Protein AF-A0A7K4BK48-F1 (afdb_monomer_lite)

Sequence (67 aa):
MARLDITRLPGIVQELGPDMARVFSRIYSWYVEPGRLVFPETMKEWVREKYGDIETQQIVRVTNNLT

pLDDT: mean 90.45, std 8.53, range [51.03, 96.56]

Radius of gyration: 16.78 Å; chains: 1; bounding box: 34×27×45 Å

Secondary structure (DSSP, 8-state):
-----GGGHHHHHHHS-HHHHHHHHHHEEEEEEEEE----HHHHHHHHHHH-S-SEEEEEEEEETT-

Structure (mmCIF, N/CA/C/O backbone):
data_AF-A0A7K4BK48-F1
#
_entry.id   AF-A0A7K4BK48-F1
#
loop_
_atom_site.group_PDB
_atom_site.id
_atom_site.type_symbol
_atom_site.label_atom_id
_atom_site.label_alt_id
_atom_site.label_comp_id
_atom_site.label_asym_id
_atom_site.label_entity_id
_atom_site.label_seq_id
_atom_site.pdbx_PDB_ins_code
_atom_site.Cartn_x
_atom_site.Cartn_y
_atom_site.Cartn_z
_atom_site.occupancy
_atom_site.B_iso_or_equiv
_atom_site.auth_seq_id
_atom_site.auth_comp_id
_atom_site.auth_asym_id
_atom_site.auth_atom_id
_atom_site.pdbx_PDB_model_num
ATOM 1 N N . MET A 1 1 ? -8.359 21.468 3.167 1.00 51.03 1 MET A N 1
ATOM 2 C CA . MET A 1 1 ? -8.952 20.122 2.993 1.00 51.03 1 MET A CA 1
ATOM 3 C C . MET A 1 1 ? -7.811 19.126 2.908 1.00 51.03 1 MET A C 1
ATOM 5 O O . MET A 1 1 ? -6.895 19.367 2.132 1.00 51.03 1 MET A O 1
ATOM 9 N N . ALA A 1 2 ? -7.801 18.075 3.728 1.00 56.97 2 ALA A N 1
ATOM 10 C CA . ALA A 1 2 ? -6.775 17.042 3.614 1.00 56.97 2 ALA A CA 1
ATOM 11 C C . ALA A 1 2 ? -6.910 16.352 2.246 1.00 56.97 2 ALA A C 1
ATOM 13 O O . ALA A 1 2 ? -8.013 15.968 1.861 1.00 56.97 2 ALA A O 1
ATOM 14 N N . ARG A 1 3 ? -5.809 16.220 1.498 1.00 63.16 3 ARG A N 1
ATOM 15 C CA . ARG A 1 3 ? -5.766 15.382 0.294 1.00 63.16 3 ARG A CA 1
ATOM 16 C C . ARG A 1 3 ? -6.005 13.941 0.748 1.00 63.16 3 ARG A C 1
ATOM 18 O O . ARG A 1 3 ? -5.140 13.364 1.406 1.00 63.16 3 ARG A O 1
ATOM 25 N N . LEU A 1 4 ? -7.201 13.421 0.478 1.00 66.56 4 LEU A N 1
ATOM 26 C CA . LEU A 1 4 ? -7.598 12.056 0.814 1.00 66.56 4 LEU A CA 1
ATOM 27 C C . LEU A 1 4 ? -6.893 11.106 -0.156 1.00 66.56 4 LEU A C 1
ATOM 29 O O . LEU A 1 4 ? -7.395 10.813 -1.236 1.00 66.56 4 LEU A O 1
ATOM 33 N N . ASP A 1 5 ? -5.681 10.709 0.215 1.00 84.31 5 ASP A N 1
ATOM 34 C CA . ASP A 1 5 ? -4.850 9.779 -0.536 1.00 84.31 5 ASP A CA 1
ATOM 35 C C . ASP A 1 5 ? -4.781 8.456 0.226 1.00 84.31 5 ASP A C 1
ATOM 37 O O . ASP A 1 5 ? -4.314 8.413 1.368 1.00 84.31 5 ASP A O 1
ATOM 41 N N . ILE A 1 6 ? -5.258 7.379 -0.400 1.00 86.44 6 ILE A N 1
ATOM 42 C CA . ILE A 1 6 ? -5.306 6.050 0.217 1.00 86.44 6 ILE A CA 1
ATOM 43 C C . ILE A 1 6 ? -3.909 5.538 0.586 1.00 86.44 6 ILE A C 1
ATOM 45 O O . ILE A 1 6 ? -3.762 4.795 1.554 1.00 86.44 6 ILE A O 1
ATOM 49 N N . THR A 1 7 ? -2.862 5.997 -0.108 1.00 87.75 7 THR A N 1
ATOM 50 C CA . THR A 1 7 ? -1.468 5.645 0.208 1.00 87.75 7 THR A CA 1
ATOM 51 C C . THR A 1 7 ? -1.023 6.154 1.579 1.00 87.75 7 THR A C 1
ATOM 53 O O . THR A 1 7 ? -0.097 5.601 2.170 1.00 87.75 7 THR A O 1
ATOM 56 N N . ARG A 1 8 ? -1.711 7.171 2.117 1.00 90.31 8 ARG A N 1
ATOM 57 C CA . ARG A 1 8 ? -1.458 7.751 3.443 1.00 90.31 8 ARG A CA 1
ATOM 58 C C . ARG A 1 8 ? -2.281 7.115 4.556 1.00 90.31 8 ARG A C 1
ATOM 60 O O . ARG A 1 8 ? -2.084 7.486 5.711 1.00 90.31 8 ARG A O 1
ATOM 67 N N . LEU A 1 9 ? -3.173 6.170 4.243 1.00 90.69 9 LEU A N 1
ATOM 68 C CA . LEU A 1 9 ? -4.024 5.505 5.233 1.00 90.69 9 LEU A CA 1
ATOM 69 C C . LEU A 1 9 ? -3.257 5.008 6.473 1.00 90.69 9 LEU A C 1
ATOM 71 O O . LE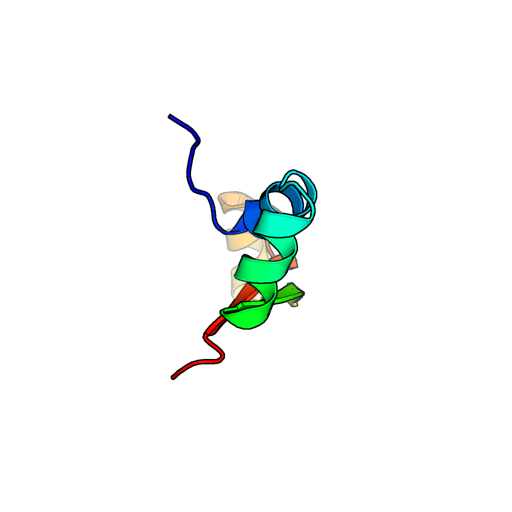U A 1 9 ? -3.748 5.258 7.571 1.00 90.69 9 LEU A O 1
ATOM 75 N N . PRO A 1 10 ? -2.058 4.399 6.358 1.00 86.88 10 PRO A N 1
ATOM 76 C CA . PRO A 1 10 ? -1.300 3.972 7.533 1.00 86.88 10 PRO A CA 1
ATOM 77 C C . PRO A 1 10 ? -1.000 5.120 8.502 1.00 86.88 10 PRO A C 1
ATOM 79 O O . PRO A 1 10 ? -1.235 4.991 9.701 1.00 86.88 10 PRO A O 1
ATOM 82 N N . GLY A 1 11 ? -0.534 6.258 7.978 1.00 88.44 11 GLY A N 1
ATOM 83 C CA . GLY A 1 11 ? -0.243 7.448 8.779 1.00 88.44 11 GLY A CA 1
ATOM 84 C C . GLY A 1 11 ? -1.512 8.078 9.346 1.00 88.44 11 GLY A C 1
ATOM 85 O O . GLY A 1 11 ? -1.557 8.416 10.521 1.00 88.44 11 GLY A O 1
ATOM 86 N N . ILE A 1 12 ? -2.584 8.133 8.548 1.00 89.62 12 ILE A N 1
ATOM 87 C CA . ILE A 1 12 ? -3.883 8.647 9.001 1.00 89.62 12 ILE A CA 1
ATOM 88 C C . ILE A 1 12 ? -4.400 7.827 10.187 1.00 89.62 12 ILE A C 1
ATOM 90 O O . ILE A 1 12 ? -4.826 8.408 11.176 1.00 89.62 12 ILE A O 1
ATOM 94 N N . VAL A 1 13 ? -4.340 6.492 10.119 1.00 88.31 13 VAL A N 1
ATOM 95 C CA . VAL A 1 13 ? -4.788 5.605 11.206 1.00 88.31 13 VAL A CA 1
ATOM 96 C C . VAL A 1 13 ? -3.922 5.763 12.459 1.00 88.31 13 VAL A C 1
ATOM 98 O O . VAL A 1 13 ? -4.459 5.708 13.561 1.00 88.31 13 VAL A O 1
ATOM 101 N N . GLN A 1 14 ? -2.613 5.987 12.310 1.00 86.12 14 GLN A N 1
ATOM 102 C CA . GLN A 1 14 ? -1.707 6.256 13.437 1.00 86.12 14 GLN A CA 1
ATOM 103 C C . GLN A 1 14 ? -1.968 7.613 14.105 1.00 86.12 14 GLN A C 1
ATOM 105 O O . GLN A 1 14 ? -1.767 7.747 15.309 1.00 86.12 14 GLN A O 1
ATOM 110 N N . GLU A 1 15 ? -2.427 8.605 13.342 1.00 91.19 15 GLU A N 1
ATOM 111 C CA . GLU A 1 15 ? -2.814 9.927 13.848 1.00 91.19 15 GLU A CA 1
ATOM 112 C C . GLU A 1 15 ? -4.198 9.924 14.528 1.00 91.19 15 GLU A C 1
ATOM 114 O O . GLU A 1 15 ? -4.553 10.887 15.214 1.00 91.19 15 GLU A O 1
ATOM 119 N N . LEU A 1 16 ? -4.997 8.858 14.372 1.00 89.44 16 LEU A N 1
ATOM 120 C CA . LEU A 1 16 ? -6.280 8.736 15.062 1.00 89.44 16 LEU A CA 1
ATOM 121 C C . LEU A 1 16 ? -6.076 8.557 16.570 1.00 89.44 16 LEU A C 1
ATOM 123 O O . LEU A 1 16 ? -5.277 7.742 17.029 1.00 89.44 16 LEU A O 1
ATOM 127 N N . GLY A 1 17 ? -6.906 9.243 17.358 1.00 91.12 17 GLY A N 1
ATOM 128 C CA . GLY A 1 17 ? -7.052 8.931 18.778 1.00 91.12 17 GLY A CA 1
ATOM 129 C C . GLY A 1 17 ? -7.522 7.481 18.999 1.00 91.12 17 GLY A C 1
ATOM 130 O O . GLY A 1 17 ? -8.179 6.899 18.127 1.00 91.12 17 GLY A O 1
ATOM 131 N N . PRO A 1 18 ? -7.242 6.890 20.175 1.00 90.69 18 PRO A N 1
ATOM 132 C CA . PRO A 1 18 ? -7.434 5.460 20.434 1.00 90.69 18 PRO A CA 1
ATOM 133 C C . PRO A 1 18 ? -8.875 4.973 20.223 1.00 90.69 18 PRO A C 1
ATOM 135 O O . PRO A 1 18 ? -9.083 3.860 19.736 1.00 90.69 18 PRO A O 1
ATOM 138 N N . ASP A 1 19 ? -9.873 5.803 20.531 1.00 93.62 19 ASP A N 1
ATOM 139 C CA . ASP A 1 19 ? -11.284 5.454 20.330 1.00 93.62 19 ASP A CA 1
ATOM 140 C C . ASP A 1 19 ? -11.649 5.382 18.843 1.00 93.62 19 ASP A C 1
ATOM 142 O O . ASP A 1 19 ? -12.289 4.429 18.397 1.00 93.62 19 ASP A O 1
ATOM 146 N N . MET A 1 20 ? -11.175 6.345 18.050 1.00 93.94 20 MET A N 1
ATOM 147 C CA . MET A 1 20 ? -11.403 6.371 16.605 1.00 93.94 20 MET A CA 1
ATOM 148 C C . MET A 1 20 ? -10.661 5.242 15.894 1.00 93.94 20 MET A C 1
ATOM 150 O O . MET A 1 20 ? -11.238 4.587 15.026 1.00 93.94 20 MET A O 1
ATOM 154 N N . ALA A 1 21 ? -9.421 4.957 16.300 1.00 91.00 21 ALA A N 1
ATOM 155 C CA . ALA A 1 21 ? -8.662 3.820 15.787 1.00 91.00 21 ALA A CA 1
ATOM 156 C C . ALA A 1 21 ? -9.386 2.488 16.058 1.00 91.00 21 ALA A C 1
ATOM 158 O O . ALA A 1 21 ? -9.439 1.620 15.185 1.00 91.00 21 ALA A O 1
ATOM 159 N N . ARG A 1 22 ? -10.010 2.345 17.237 1.00 92.81 22 ARG A N 1
ATOM 160 C CA . ARG A 1 22 ? -10.799 1.160 17.610 1.00 92.81 22 ARG A CA 1
ATOM 161 C C . ARG A 1 22 ? -12.082 1.020 16.797 1.00 92.81 22 ARG A C 1
ATOM 163 O O . ARG A 1 22 ? -12.457 -0.092 16.441 1.00 92.81 22 ARG A O 1
ATOM 170 N N . VAL A 1 23 ? -12.782 2.118 16.517 1.00 94.44 23 VAL A N 1
ATOM 171 C CA . VAL A 1 23 ? -13.958 2.081 15.633 1.00 94.44 23 VAL A CA 1
ATOM 172 C C . VAL A 1 23 ? -13.537 1.685 14.221 1.00 94.44 23 VAL A C 1
ATOM 174 O O . VAL A 1 23 ? -14.149 0.798 13.629 1.00 94.44 23 VAL A O 1
ATOM 177 N N . PHE A 1 24 ? -12.464 2.289 13.708 1.00 94.12 24 PHE A N 1
ATOM 178 C CA . PHE A 1 24 ? -11.955 2.006 12.372 1.00 94.12 24 PHE A CA 1
ATOM 179 C C . PHE A 1 24 ? -11.580 0.528 12.196 1.00 94.12 24 PHE A C 1
ATOM 181 O O . PHE A 1 24 ? -12.052 -0.100 11.251 1.00 94.12 24 PHE A O 1
ATOM 188 N N . SER A 1 25 ? -10.826 -0.056 13.133 1.00 92.88 25 SER A N 1
ATOM 189 C CA . SER A 1 25 ? -10.378 -1.456 13.042 1.00 92.88 25 SER A CA 1
ATOM 190 C C . SER A 1 25 ? -11.505 -2.492 13.138 1.00 92.88 25 SER A C 1
ATOM 192 O O . SER A 1 25 ? -11.344 -3.623 12.681 1.00 92.88 25 SER A O 1
ATOM 194 N N . ARG A 1 26 ? -12.668 -2.125 13.695 1.00 95.06 26 ARG A N 1
ATOM 195 C CA . ARG A 1 26 ?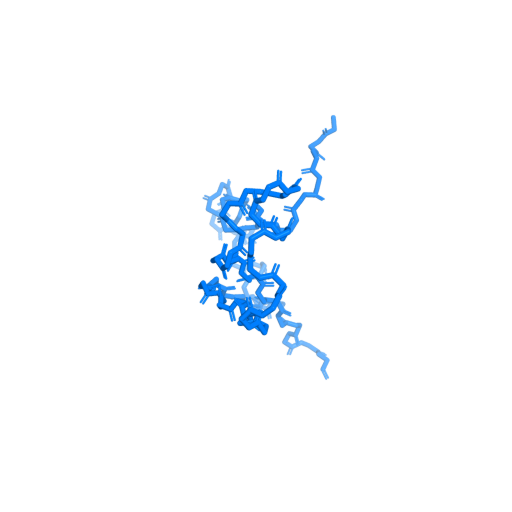 -13.864 -2.986 13.696 1.00 95.06 26 ARG A CA 1
ATOM 196 C C . ARG A 1 26 ? -14.517 -3.079 12.321 1.00 95.06 26 ARG A C 1
ATOM 198 O O . ARG A 1 26 ? -15.090 -4.114 11.998 1.00 95.06 26 ARG A O 1
ATOM 205 N N . ILE A 1 27 ? -14.460 -2.003 11.541 1.00 96.06 27 ILE A N 1
ATOM 206 C CA . ILE A 1 27 ? -15.134 -1.901 10.241 1.00 96.06 27 ILE A CA 1
ATOM 207 C C . ILE A 1 27 ? -14.185 -2.324 9.121 1.00 96.06 27 ILE A C 1
ATOM 209 O O . ILE A 1 27 ? -14.590 -3.034 8.205 1.00 96.06 27 ILE A O 1
ATOM 213 N N . TYR A 1 28 ? -12.917 -1.923 9.215 1.00 94.94 28 TYR A N 1
ATOM 214 C CA . TYR A 1 28 ? -11.922 -2.140 8.178 1.00 94.94 28 TYR A CA 1
ATOM 215 C C . TYR A 1 28 ? -10.681 -2.833 8.724 1.00 94.94 28 TYR A C 1
ATOM 217 O O . TYR A 1 28 ? -10.153 -2.476 9.777 1.00 94.94 28 TYR A O 1
ATOM 225 N N . SER A 1 29 ? -10.170 -3.789 7.959 1.00 94.06 29 SER A N 1
AT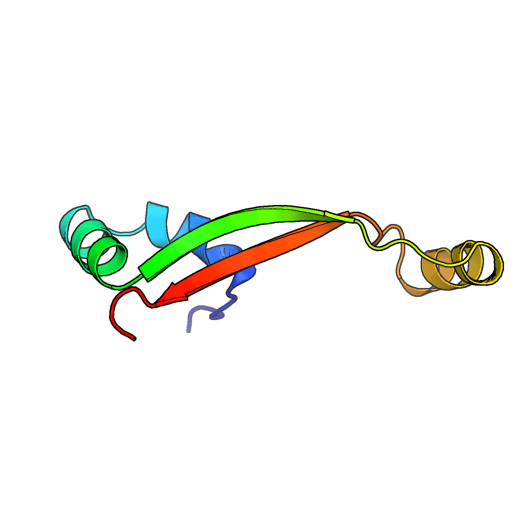OM 226 C CA . SER A 1 29 ? -8.792 -4.258 8.082 1.00 94.06 29 SER A CA 1
ATOM 227 C C . SER A 1 29 ? -7.976 -3.726 6.908 1.00 94.06 29 SER A C 1
ATOM 229 O O . SER A 1 29 ? -8.508 -3.453 5.831 1.00 94.06 29 SER A O 1
ATOM 231 N N . TRP A 1 30 ? -6.682 -3.515 7.117 1.00 93.62 30 TRP A N 1
ATOM 232 C CA . TRP A 1 30 ? -5.799 -3.027 6.066 1.00 93.62 30 TRP A CA 1
ATOM 233 C C . TRP A 1 30 ? -4.387 -3.549 6.253 1.00 93.62 30 TRP A C 1
ATOM 235 O O . TRP A 1 30 ? -3.978 -3.904 7.359 1.00 93.62 30 TRP A O 1
ATOM 245 N N . TYR A 1 31 ? -3.642 -3.562 5.157 1.00 93.19 31 TYR A N 1
ATOM 246 C CA . TYR A 1 31 ? -2.213 -3.813 5.177 1.00 93.19 31 TYR A CA 1
ATOM 247 C C . TYR A 1 31 ? -1.520 -3.032 4.060 1.00 93.19 31 TYR A C 1
ATOM 249 O O . TYR A 1 31 ? -2.154 -2.566 3.108 1.00 93.19 31 TYR A O 1
ATOM 257 N N . VAL A 1 32 ? -0.202 -2.902 4.195 1.00 93.62 32 VAL A N 1
ATOM 258 C CA . VAL A 1 32 ? 0.673 -2.339 3.168 1.00 93.62 32 VAL A CA 1
ATOM 259 C C . VAL A 1 32 ? 1.671 -3.400 2.757 1.00 93.62 32 VAL A C 1
ATOM 261 O O . VAL A 1 32 ? 2.333 -3.982 3.614 1.00 93.62 32 VAL A O 1
ATOM 264 N N . GLU A 1 33 ? 1.792 -3.627 1.456 1.00 93.12 33 GLU A N 1
ATOM 265 C CA . GLU A 1 33 ? 2.830 -4.488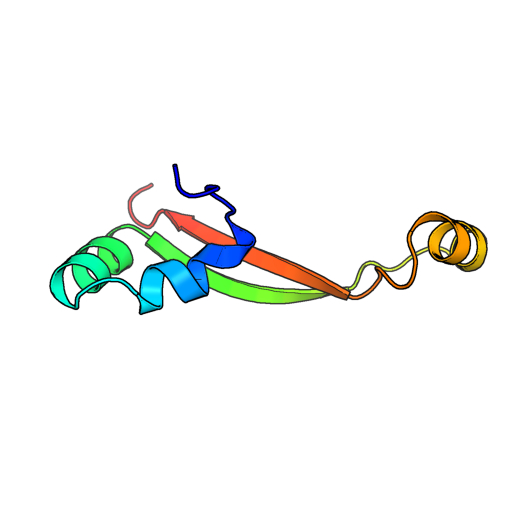 0.902 1.00 93.12 33 GLU A CA 1
ATOM 266 C C . GLU A 1 33 ? 3.513 -3.811 -0.294 1.00 93.12 33 GLU A C 1
ATOM 268 O O . GLU A 1 33 ? 2.851 -3.117 -1.073 1.00 93.12 33 GLU A O 1
ATOM 273 N N . PRO A 1 34 ? 4.837 -3.974 -0.458 1.00 91.06 34 PRO A N 1
ATOM 274 C CA . PRO A 1 34 ? 5.495 -3.612 -1.700 1.00 91.06 34 PRO A CA 1
ATOM 275 C C . PRO A 1 34 ? 5.137 -4.641 -2.780 1.00 91.06 34 PRO A C 1
ATOM 277 O O . PRO A 1 34 ? 5.456 -5.824 -2.673 1.00 91.06 34 PRO A O 1
ATOM 280 N N . GLY A 1 35 ? 4.480 -4.181 -3.839 1.00 91.06 35 GLY A N 1
ATOM 281 C CA . GLY A 1 35 ? 4.285 -4.930 -5.071 1.00 91.06 35 GLY A CA 1
ATOM 282 C C . GLY A 1 35 ? 5.457 -4.737 -6.025 1.00 91.06 35 GLY A C 1
ATOM 283 O O . GLY A 1 35 ? 6.112 -3.692 -6.019 1.00 91.06 35 GLY A O 1
ATOM 284 N N . ARG A 1 36 ? 5.698 -5.737 -6.878 1.00 92.62 36 ARG A N 1
ATOM 285 C CA . ARG A 1 36 ? 6.684 -5.645 -7.955 1.00 92.62 36 ARG A CA 1
ATOM 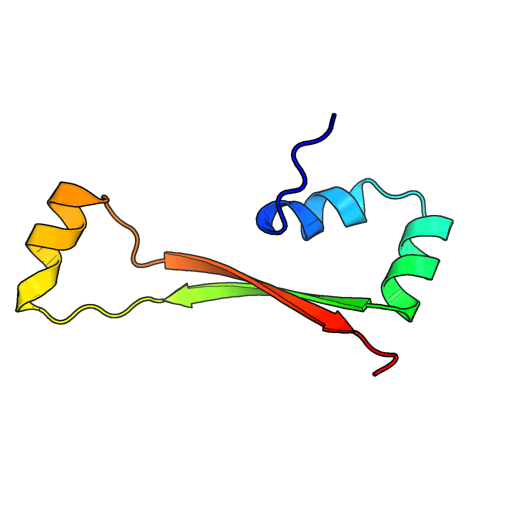286 C C . ARG A 1 36 ? 6.004 -5.741 -9.312 1.00 92.62 36 ARG A C 1
ATOM 288 O O . ARG A 1 36 ? 5.449 -6.784 -9.654 1.00 92.62 36 ARG A O 1
ATOM 295 N N . LEU A 1 37 ? 6.077 -4.670 -10.089 1.00 91.69 37 LEU A N 1
ATOM 296 C CA . LEU A 1 37 ? 5.659 -4.659 -11.481 1.00 91.69 37 LEU A CA 1
ATOM 297 C C . LEU A 1 37 ? 6.791 -5.238 -12.334 1.00 91.69 37 LEU A C 1
ATOM 299 O O . LEU A 1 37 ? 7.924 -4.760 -12.299 1.00 91.69 37 LEU A O 1
ATOM 303 N N . VAL A 1 38 ? 6.496 -6.317 -13.057 1.00 92.94 38 VAL A N 1
ATOM 304 C CA . VAL A 1 38 ? 7.473 -7.006 -13.905 1.00 92.94 38 VAL A CA 1
ATOM 305 C C . VAL A 1 38 ? 7.209 -6.625 -15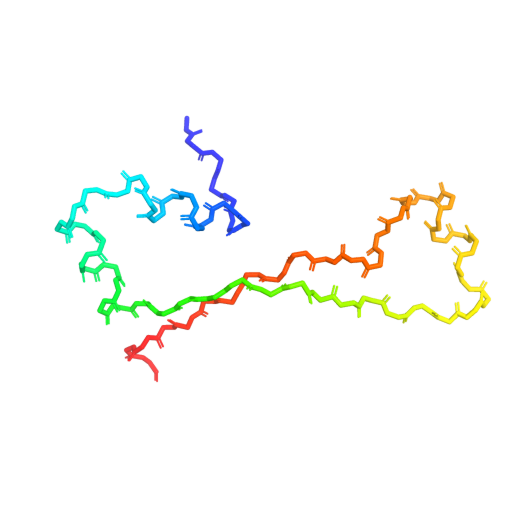.353 1.00 92.94 38 VAL A C 1
ATOM 307 O O . VAL A 1 38 ? 6.196 -7.017 -15.931 1.00 92.94 38 VAL A O 1
ATOM 310 N N . PHE A 1 39 ? 8.123 -5.853 -15.932 1.00 92.19 39 PHE A N 1
ATOM 311 C CA . PHE A 1 39 ? 8.041 -5.440 -17.327 1.00 92.19 39 PHE A CA 1
ATOM 312 C C . PHE A 1 39 ? 8.718 -6.456 -18.255 1.00 92.19 39 PHE A C 1
ATOM 314 O O . PHE A 1 39 ? 9.755 -7.019 -17.886 1.00 92.19 39 PHE A O 1
ATOM 321 N N . PRO A 1 40 ? 8.195 -6.652 -19.479 1.00 96.12 40 PRO A N 1
ATOM 322 C CA . PRO A 1 40 ? 8.937 -7.319 -20.543 1.00 96.12 40 PRO A CA 1
ATOM 323 C C . PRO A 1 40 ? 10.283 -6.626 -20.787 1.00 96.12 40 PRO A C 1
ATOM 325 O O . PRO A 1 40 ? 10.351 -5.397 -20.752 1.00 96.12 40 PRO A O 1
ATOM 328 N N . GLU A 1 41 ? 11.341 -7.390 -21.084 1.00 94.62 41 GLU A N 1
ATOM 329 C CA . GLU A 1 41 ? 12.691 -6.835 -21.311 1.00 94.62 41 GLU A CA 1
ATOM 330 C C . GLU A 1 41 ? 12.700 -5.723 -22.366 1.00 94.62 41 GLU A C 1
ATOM 332 O O . GLU A 1 41 ? 13.320 -4.683 -22.170 1.00 94.62 41 GLU A O 1
ATOM 337 N N . THR A 1 42 ? 11.927 -5.897 -23.440 1.00 96.44 42 THR A N 1
ATOM 338 C CA . THR A 1 42 ? 11.803 -4.932 -24.541 1.00 96.44 42 THR A CA 1
ATOM 339 C C . THR A 1 42 ? 11.207 -3.586 -24.127 1.00 96.44 42 THR A C 1
ATOM 341 O O . THR A 1 42 ? 11.333 -2.617 -24.869 1.00 96.44 42 THR A O 1
ATOM 344 N N . MET A 1 43 ? 10.548 -3.510 -22.968 1.00 95.75 43 MET A N 1
ATOM 345 C CA . MET A 1 43 ? 9.907 -2.293 -22.469 1.00 95.75 43 MET A CA 1
ATOM 346 C C . MET A 1 43 ? 10.705 -1.598 -21.365 1.00 95.75 43 MET A C 1
ATOM 348 O O . MET A 1 43 ? 10.407 -0.445 -21.063 1.00 95.75 43 MET A O 1
ATOM 352 N N . LYS A 1 44 ? 11.694 -2.259 -20.752 1.00 94.19 44 LYS A N 1
ATOM 353 C CA . LYS A 1 44 ? 12.357 -1.742 -19.544 1.00 94.19 44 LYS A CA 1
ATOM 354 C C . LYS A 1 44 ? 13.025 -0.387 -19.753 1.00 94.19 44 LYS A C 1
ATOM 356 O O . LYS A 1 44 ? 12.806 0.511 -18.948 1.00 94.19 44 LYS A O 1
ATOM 361 N N . GLU A 1 45 ? 13.794 -0.219 -20.830 1.00 95.25 45 GLU A N 1
ATOM 362 C CA . GLU A 1 45 ? 14.459 1.061 -21.120 1.00 95.25 45 GLU A CA 1
ATOM 363 C C . GLU A 1 45 ? 13.448 2.186 -21.340 1.00 95.25 45 GLU A C 1
ATOM 365 O O . GLU A 1 45 ? 13.551 3.235 -20.709 1.00 95.25 45 GLU A O 1
ATOM 370 N N . TRP A 1 46 ? 12.420 1.935 -22.155 1.00 95.94 46 TRP A N 1
ATOM 371 C CA . TRP A 1 46 ? 11.372 2.918 -22.425 1.00 95.94 46 TRP A CA 1
ATOM 372 C C . TRP A 1 46 ? 10.602 3.319 -21.159 1.00 95.94 46 TRP A C 1
ATOM 374 O O . TRP A 1 46 ? 10.330 4.502 -20.943 1.00 95.94 46 TRP A O 1
ATOM 384 N N . VAL A 1 47 ? 10.254 2.350 -20.301 1.00 95.25 47 VAL A N 1
ATOM 385 C CA . VAL A 1 47 ? 9.564 2.624 -19.030 1.00 95.25 47 VAL A CA 1
ATOM 386 C C . VAL A 1 47 ? 10.452 3.461 -18.117 1.00 95.25 47 VAL A C 1
ATOM 388 O O . VAL A 1 47 ? 9.979 4.455 -17.567 1.00 95.25 47 VAL A O 1
ATOM 391 N N . ARG A 1 48 ? 11.729 3.096 -17.989 1.00 94.75 48 ARG A N 1
ATOM 392 C CA . ARG A 1 48 ? 12.676 3.800 -17.125 1.00 94.75 48 ARG A CA 1
ATOM 393 C C . ARG A 1 48 ? 12.927 5.232 -17.585 1.00 94.75 48 ARG A C 1
ATOM 395 O O . ARG A 1 48 ? 12.944 6.134 -16.756 1.00 94.75 48 ARG A O 1
ATOM 402 N N . GLU A 1 49 ? 13.079 5.457 -18.888 1.00 96.56 49 GLU A N 1
ATOM 403 C CA . GLU A 1 49 ? 13.251 6.801 -19.450 1.00 96.56 49 GLU A CA 1
ATOM 404 C C . GLU A 1 49 ? 12.025 7.682 -19.180 1.00 96.56 49 GLU A C 1
ATOM 406 O O . GLU A 1 49 ? 12.150 8.849 -18.810 1.00 96.56 49 GLU A O 1
ATOM 411 N N . LYS A 1 50 ? 10.824 7.115 -19.334 1.00 96.31 50 LYS A N 1
ATOM 412 C CA . LYS A 1 50 ? 9.578 7.878 -19.247 1.00 96.31 50 LYS A CA 1
ATOM 413 C C . LYS A 1 50 ? 9.080 8.097 -17.819 1.00 96.31 50 LYS A C 1
ATOM 415 O O . LYS A 1 50 ? 8.490 9.139 -17.536 1.00 96.31 50 LYS A O 1
ATOM 420 N N . TYR A 1 51 ? 9.251 7.110 -16.946 1.00 94.25 51 TYR A N 1
ATOM 421 C CA . TYR A 1 51 ? 8.629 7.076 -15.620 1.00 94.25 51 TYR A CA 1
ATOM 422 C C . TYR A 1 51 ? 9.636 6.946 -14.471 1.00 94.25 51 TYR A C 1
ATOM 424 O O . TYR A 1 51 ? 9.245 7.105 -13.316 1.00 94.25 51 TYR A O 1
ATOM 432 N N . GLY A 1 52 ? 10.916 6.701 -14.763 1.00 92.75 52 GLY A N 1
ATOM 433 C CA . GLY A 1 52 ? 11.919 6.366 -13.757 1.00 92.75 52 GLY A CA 1
ATOM 434 C C . GLY A 1 52 ? 11.778 4.930 -13.251 1.00 92.75 52 GLY A C 1
ATOM 435 O O . GLY A 1 52 ? 11.139 4.085 -13.879 1.00 92.75 52 GLY A O 1
ATOM 436 N N . ASP A 1 53 ? 12.387 4.657 -12.100 1.00 91.50 53 ASP A N 1
ATOM 437 C CA . ASP A 1 53 ? 12.376 3.332 -11.480 1.00 91.50 53 ASP A CA 1
ATOM 438 C C . ASP A 1 53 ? 11.042 3.118 -10.728 1.00 91.50 53 ASP A C 1
ATOM 440 O O . ASP A 1 53 ? 10.872 3.535 -9.579 1.00 91.50 53 ASP A O 1
ATOM 444 N N . ILE A 1 54 ? 10.063 2.504 -11.403 1.00 93.19 54 ILE A N 1
ATOM 445 C CA . ILE A 1 54 ? 8.683 2.306 -10.912 1.00 93.19 54 ILE A CA 1
ATOM 446 C C . ILE A 1 54 ? 8.329 0.833 -10.670 1.00 93.19 54 ILE A C 1
ATOM 448 O O . ILE A 1 54 ? 7.170 0.484 -10.460 1.00 93.19 54 ILE A O 1
ATOM 452 N N . GLU A 1 55 ? 9.297 -0.070 -10.708 1.00 93.38 55 GLU A N 1
ATOM 453 C CA . GLU A 1 55 ? 9.072 -1.502 -10.521 1.00 93.38 55 GLU A CA 1
ATOM 454 C C . GLU A 1 55 ? 8.539 -1.808 -9.122 1.00 93.38 55 GLU A C 1
ATOM 456 O O . GLU A 1 55 ? 7.717 -2.706 -8.967 1.00 93.38 55 GLU A O 1
ATOM 461 N N . THR A 1 56 ? 8.985 -1.066 -8.106 1.00 93.50 56 THR A N 1
ATOM 462 C CA . THR A 1 56 ? 8.493 -1.216 -6.732 1.00 93.50 56 THR A CA 1
ATOM 463 C C . THR A 1 56 ? 7.336 -0.257 -6.499 1.00 93.50 56 THR A C 1
ATOM 465 O O . THR A 1 56 ? 7.499 0.956 -6.602 1.00 93.50 56 THR A O 1
ATOM 468 N N . GLN A 1 57 ? 6.171 -0.796 -6.156 1.00 90.81 57 GLN A N 1
ATOM 469 C CA . GLN A 1 57 ? 4.947 -0.029 -5.930 1.00 90.81 57 GLN A CA 1
ATOM 470 C C . GLN A 1 57 ? 4.420 -0.287 -4.523 1.00 90.81 57 GLN A C 1
ATOM 472 O O . GLN A 1 57 ? 4.409 -1.425 -4.062 1.00 90.81 57 GLN A O 1
ATOM 477 N N . GLN A 1 58 ? 3.940 0.747 -3.836 1.00 90.25 58 GLN A N 1
ATOM 478 C CA . GLN A 1 58 ? 3.233 0.552 -2.572 1.00 90.25 58 GLN A CA 1
ATOM 479 C C . GLN A 1 58 ? 1.789 0.134 -2.859 1.00 90.25 58 GLN A C 1
ATOM 481 O O . GLN A 1 58 ? 1.025 0.896 -3.451 1.00 90.25 58 GLN A O 1
ATOM 486 N N . ILE A 1 59 ? 1.394 -1.045 -2.389 1.00 91.44 59 ILE A N 1
ATOM 487 C CA . ILE A 1 59 ? 0.011 -1.510 -2.437 1.00 91.44 59 ILE A CA 1
ATOM 488 C C . ILE A 1 59 ? -0.592 -1.318 -1.050 1.00 91.44 59 ILE A C 1
ATOM 490 O O . ILE A 1 59 ? -0.104 -1.869 -0.065 1.00 91.44 59 ILE A O 1
ATOM 494 N N . VAL A 1 60 ? -1.666 -0.534 -0.977 1.00 93.56 60 VAL A N 1
ATOM 495 C CA . VAL A 1 60 ? -2.495 -0.426 0.226 1.00 93.56 60 VAL A CA 1
ATOM 496 C C . VAL A 1 60 ? -3.764 -1.219 -0.018 1.00 93.56 60 VAL A C 1
ATOM 498 O O . VAL A 1 60 ? -4.577 -0.842 -0.864 1.00 93.56 60 VAL A O 1
ATOM 501 N N . ARG A 1 61 ? -3.940 -2.316 0.718 1.00 93.19 61 ARG A N 1
ATOM 502 C CA . ARG A 1 61 ? -5.178 -3.091 0.668 1.00 93.19 61 ARG A CA 1
ATOM 503 C C . ARG A 1 61 ? -6.046 -2.735 1.851 1.00 93.19 61 ARG A C 1
ATOM 505 O O . ARG A 1 61 ? -5.578 -2.736 2.985 1.00 93.19 61 ARG A O 1
ATOM 512 N N . VAL A 1 62 ? -7.315 -2.475 1.568 1.00 93.81 62 VAL A N 1
ATOM 513 C CA . VAL A 1 62 ? -8.346 -2.242 2.573 1.00 93.81 62 VAL A CA 1
ATOM 514 C C . VAL A 1 62 ? -9.458 -3.246 2.341 1.00 93.81 62 VAL A C 1
ATOM 516 O O . VAL A 1 62 ? -9.953 -3.383 1.223 1.00 93.81 62 VAL A O 1
ATOM 519 N N . THR A 1 63 ? -9.844 -3.934 3.402 1.00 95.25 63 THR A N 1
ATOM 520 C CA . THR A 1 63 ? -10.942 -4.891 3.416 1.00 95.25 63 THR A CA 1
ATOM 521 C C . THR A 1 63 ? -12.035 -4.334 4.311 1.00 95.25 63 THR A C 1
ATOM 523 O O . THR A 1 63 ? -11.773 -3.953 5.453 1.00 95.25 63 THR A O 1
ATOM 526 N N . ASN A 1 64 ? -13.261 -4.279 3.793 1.00 95.38 64 ASN A N 1
ATOM 527 C CA . ASN A 1 64 ? -14.441 -4.051 4.614 1.00 95.38 64 ASN A CA 1
ATOM 528 C C . ASN A 1 64 ? -14.811 -5.372 5.291 1.00 95.38 64 ASN A C 1
ATOM 530 O O . ASN A 1 64 ? -15.068 -6.360 4.614 1.00 95.38 64 ASN A O 1
ATOM 534 N N . ASN A 1 65 ? -14.807 -5.390 6.620 1.00 95.44 65 ASN A N 1
ATOM 535 C CA . ASN A 1 65 ? -15.083 -6.592 7.403 1.00 95.44 65 ASN A CA 1
ATOM 536 C C . ASN A 1 65 ? -16.594 -6.850 7.581 1.00 95.44 65 ASN A C 1
ATOM 538 O O . ASN A 1 65 ? -16.966 -7.841 8.204 1.00 95.44 65 ASN A O 1
ATOM 542 N N . LEU A 1 66 ? -17.460 -5.941 7.113 1.00 94.44 66 LEU A N 1
ATOM 543 C CA . LEU A 1 66 ? -18.916 -5.984 7.309 1.00 94.44 66 LEU A CA 1
ATOM 544 C C . LEU A 1 66 ? -19.704 -6.401 6.054 1.00 94.44 66 LEU A C 1
ATOM 546 O O . LEU A 1 66 ? -20.934 -6.405 6.095 1.00 94.44 66 LEU A O 1
ATOM 550 N N . THR A 1 67 ? -19.020 -6.709 4.953 1.00 79.44 67 THR A N 1
ATOM 551 C CA . THR A 1 67 ? -19.600 -7.097 3.653 1.00 79.44 67 THR A CA 1
ATOM 552 C C . THR A 1 67 ? -18.989 -8.396 3.177 1.00 79.44 67 THR A C 1
ATOM 554 O O . THR A 1 67 ? -19.761 -9.287 2.771 1.00 79.44 67 THR A O 1
#

Foldseek 3Di:
DPPPDLLCVVVVLVPDDPVVVVVDVVFKDKDKDWAADDDDPVCVVVCCVVPNDPRTDIDIDMDGPVD